Protein AF-A0A5S4ZR86-F1 (afdb_monomer_lite)

pLDDT: mean 73.94, std 14.86, range [38.34, 97.0]

Foldseek 3Di:
DDDDDDDDPPPCRVVVLVVCCVVVVHDRDPDDPVVLCVVVVNPDPVVCVPPPPSVDD

Sequence (57 aa):
MKIGLCGAQGTGKTTLARALARELGLPLIEEQVRLVAREMGIENPRALKGNPELGGQ

Radius of gyration: 12.47 Å; chains: 1; bounding box: 25×19×29 Å

Organism: NCBI:txid1121431

Structure (mmCIF, N/CA/C/O backbone):
data_AF-A0A5S4ZR86-F1
#
_entry.id   AF-A0A5S4ZR86-F1
#
loop_
_atom_site.group_PDB
_atom_site.id
_atom_site.type_symbol
_atom_site.label_atom_id
_atom_site.label_alt_id
_atom_site.label_comp_id
_atom_site.label_asym_id
_atom_site.label_entity_id
_atom_site.label_seq_id
_atom_site.pdbx_PDB_ins_code
_atom_site.Cartn_x
_atom_site.Cartn_y
_atom_site.Cartn_z
_atom_site.occupancy
_atom_site.B_iso_or_equiv
_atom_site.auth_seq_id
_atom_site.auth_comp_id
_atom_site.auth_asym_id
_atom_site.auth_atom_id
_atom_site.pdbx_PDB_model_num
ATOM 1 N N . MET A 1 1 ? -13.843 4.285 -6.173 1.00 67.44 1 MET A N 1
ATOM 2 C CA . MET A 1 1 ? -12.667 5.178 -6.045 1.00 67.44 1 MET A CA 1
ATOM 3 C C . MET A 1 1 ? -11.538 4.385 -5.393 1.00 67.44 1 MET A C 1
ATOM 5 O O . MET A 1 1 ? -11.830 3.673 -4.442 1.00 67.44 1 MET A O 1
ATOM 9 N N . LYS A 1 2 ? -1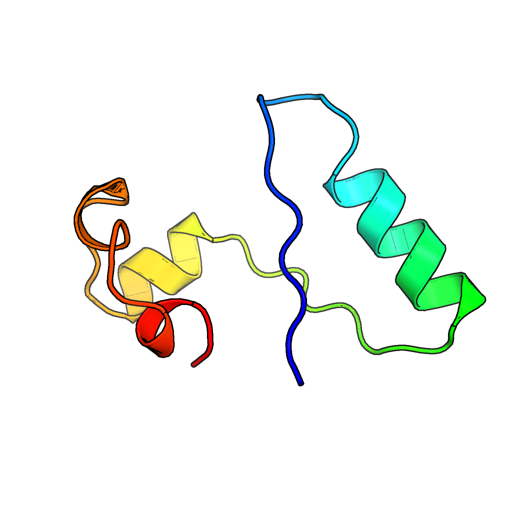0.301 4.441 -5.911 1.00 74.12 2 LYS A N 1
ATOM 10 C CA . LYS A 1 2 ? -9.119 3.735 -5.366 1.00 74.12 2 LYS A CA 1
ATOM 11 C C . LYS A 1 2 ? -8.004 4.759 -5.104 1.00 74.12 2 LYS A C 1
ATOM 13 O O . LYS A 1 2 ? -7.839 5.671 -5.910 1.00 74.12 2 LYS A O 1
ATOM 18 N N . ILE A 1 3 ? -7.284 4.641 -3.985 1.00 76.56 3 ILE A N 1
ATOM 19 C CA . ILE A 1 3 ? -6.239 5.592 -3.560 1.00 76.56 3 ILE A CA 1
ATOM 20 C C . ILE A 1 3 ? -4.930 4.828 -3.347 1.00 76.56 3 ILE A C 1
ATOM 22 O O . ILE A 1 3 ? -4.888 3.883 -2.563 1.00 76.56 3 ILE A O 1
ATOM 26 N N . GLY A 1 4 ? -3.865 5.243 -4.037 1.00 80.62 4 GLY A N 1
ATOM 27 C CA . GLY A 1 4 ? -2.527 4.663 -3.909 1.00 80.62 4 GLY A CA 1
ATOM 28 C C . GLY A 1 4 ? -1.571 5.579 -3.145 1.00 80.62 4 GLY A C 1
ATOM 29 O O . GLY A 1 4 ? -1.560 6.789 -3.362 1.00 80.62 4 GLY A O 1
ATOM 30 N N . LEU A 1 5 ? -0.736 5.003 -2.274 1.00 83.25 5 LEU A N 1
ATOM 31 C CA . LEU A 1 5 ? 0.333 5.721 -1.573 1.00 83.25 5 LEU A CA 1
ATOM 32 C C . LEU A 1 5 ? 1.690 5.423 -2.227 1.00 83.25 5 LEU A C 1
ATOM 34 O O . LEU A 1 5 ? 2.116 4.269 -2.292 1.00 83.25 5 LEU A O 1
ATOM 38 N N . CYS A 1 6 ? 2.404 6.461 -2.668 1.00 82.38 6 CYS A N 1
ATOM 39 C CA . CYS A 1 6 ? 3.695 6.348 -3.361 1.00 82.38 6 CYS A CA 1
ATOM 40 C C . CYS A 1 6 ? 4.823 7.069 -2.601 1.00 82.38 6 CYS A C 1
ATOM 42 O O . CYS A 1 6 ? 4.575 7.973 -1.810 1.00 82.38 6 CYS A O 1
ATOM 44 N N . GLY A 1 7 ? 6.077 6.642 -2.799 1.00 81.25 7 GLY A N 1
ATOM 45 C CA . GLY A 1 7 ? 7.253 7.207 -2.118 1.00 81.25 7 GLY A CA 1
ATOM 46 C C . GLY A 1 7 ? 8.380 6.191 -1.905 1.00 81.25 7 GLY A C 1
ATOM 47 O O . GLY A 1 7 ? 8.164 4.984 -2.049 1.00 81.25 7 GLY A O 1
ATOM 48 N N . ALA A 1 8 ? 9.572 6.667 -1.533 1.00 84.12 8 ALA A N 1
ATOM 49 C CA . ALA A 1 8 ? 10.773 5.842 -1.338 1.00 84.12 8 ALA A CA 1
ATOM 50 C C . ALA A 1 8 ? 10.569 4.695 -0.326 1.00 84.12 8 ALA A C 1
ATOM 52 O O . ALA A 1 8 ? 9.672 4.744 0.514 1.00 84.12 8 ALA A O 1
ATOM 53 N N . GLN A 1 9 ? 11.364 3.625 -0.403 1.00 84.62 9 GLN A N 1
ATOM 54 C CA . GLN A 1 9 ? 11.247 2.504 0.544 1.00 84.62 9 GLN A CA 1
ATOM 55 C C . GLN A 1 9 ? 11.450 2.993 1.991 1.00 84.62 9 GLN A C 1
ATOM 57 O O . GLN A 1 9 ? 12.247 3.891 2.232 1.00 84.62 9 GLN A O 1
ATOM 62 N N . GLY A 1 10 ? 10.690 2.447 2.946 1.00 86.06 10 GLY A N 1
ATOM 63 C CA . GLY A 1 10 ? 10.804 2.820 4.365 1.00 86.06 10 GLY A CA 1
ATOM 64 C C . GLY A 1 10 ? 10.104 4.119 4.799 1.00 86.06 10 GLY A C 1
ATOM 65 O O . GLY A 1 10 ? 10.072 4.401 5.987 1.00 86.06 10 GLY A O 1
ATOM 66 N N . THR A 1 11 ? 9.458 4.879 3.905 1.00 91.25 11 THR A N 1
ATOM 67 C CA . THR A 1 11 ? 8.784 6.155 4.260 1.00 91.25 11 THR A CA 1
ATOM 68 C C . THR A 1 11 ? 7.442 6.015 5.002 1.00 91.25 11 THR A C 1
ATOM 70 O O . THR A 1 11 ? 6.638 6.940 5.002 1.00 91.25 11 THR A O 1
ATOM 73 N N . GLY A 1 12 ? 7.129 4.847 5.569 1.00 90.19 12 GLY A N 1
ATOM 74 C CA . GLY A 1 12 ? 5.909 4.658 6.368 1.00 90.19 12 GLY A CA 1
ATOM 75 C C . GLY A 1 12 ? 4.580 4.579 5.598 1.00 90.19 12 GLY A C 1
ATOM 76 O O . GLY A 1 12 ? 3.531 4.606 6.227 1.00 90.19 12 GLY A O 1
ATOM 77 N N . LYS A 1 13 ? 4.576 4.427 4.263 1.00 92.62 13 LYS A N 1
ATOM 78 C CA . LYS A 1 13 ? 3.337 4.304 3.450 1.00 92.62 13 LYS A CA 1
ATOM 79 C C . LYS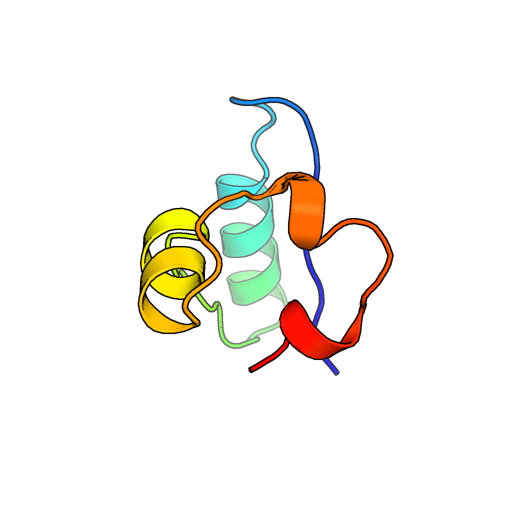 A 1 13 ? 2.390 3.219 3.961 1.00 92.62 13 LYS A C 1
ATOM 81 O O . LYS A 1 13 ? 1.202 3.461 4.119 1.00 92.62 13 LYS A O 1
ATOM 86 N N . THR A 1 14 ? 2.927 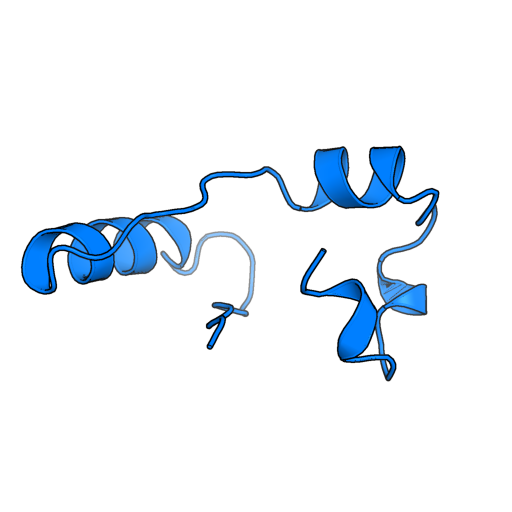2.038 4.260 1.00 89.12 14 THR A N 1
ATOM 87 C CA . THR A 1 14 ? 2.147 0.920 4.805 1.00 89.12 14 THR A CA 1
ATOM 88 C C . THR A 1 14 ? 1.568 1.261 6.178 1.00 89.12 14 THR A C 1
ATOM 90 O O . THR A 1 14 ? 0.433 0.903 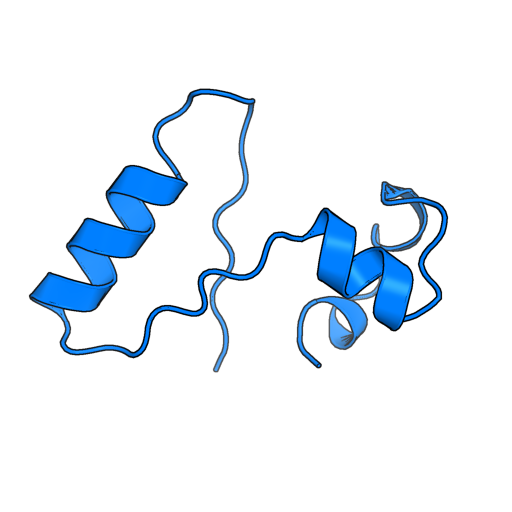6.472 1.00 89.12 14 THR A O 1
ATOM 93 N N . THR A 1 15 ? 2.324 1.980 7.009 1.00 93.12 15 THR A N 1
ATOM 94 C CA . THR A 1 15 ? 1.871 2.447 8.325 1.00 93.12 15 THR A CA 1
ATOM 95 C C . THR A 1 15 ? 0.728 3.451 8.186 1.00 93.12 15 THR A C 1
ATOM 97 O O . THR A 1 15 ? -0.303 3.290 8.833 1.00 93.12 15 THR A O 1
ATOM 100 N N . LEU A 1 16 ? 0.874 4.436 7.295 1.00 92.38 16 LEU A N 1
ATOM 101 C CA . LEU A 1 16 ? -0.154 5.439 7.023 1.00 92.38 16 LEU A CA 1
ATOM 102 C C . LEU A 1 16 ? -1.432 4.807 6.456 1.00 92.38 16 LEU A C 1
ATOM 104 O O . LEU A 1 16 ? -2.520 5.136 6.916 1.00 92.38 16 LEU A O 1
ATOM 108 N N . ALA A 1 17 ? -1.311 3.867 5.512 1.00 90.25 17 ALA A N 1
ATOM 109 C CA . ALA A 1 17 ? -2.462 3.161 4.948 1.00 90.25 17 ALA A CA 1
ATOM 110 C C . ALA A 1 17 ? -3.274 2.432 6.030 1.00 90.25 17 ALA A C 1
ATOM 112 O O . ALA A 1 17 ? -4.497 2.543 6.063 1.00 90.25 17 ALA A O 1
ATOM 113 N N . ARG A 1 18 ? -2.592 1.733 6.953 1.00 91.69 18 ARG A N 1
ATOM 114 C CA . ARG A 1 18 ? -3.234 1.046 8.087 1.00 91.69 18 ARG A CA 1
ATOM 115 C C . ARG A 1 18 ? -3.927 2.012 9.039 1.00 91.69 18 ARG A C 1
ATOM 117 O O . ARG A 1 18 ? -5.031 1.711 9.484 1.00 91.69 18 ARG A O 1
ATOM 124 N N . ALA A 1 19 ? -3.294 3.141 9.355 1.00 94.94 19 ALA A N 1
ATOM 125 C CA . ALA A 1 19 ? -3.885 4.151 10.227 1.00 94.94 19 ALA A CA 1
ATOM 126 C C . ALA A 1 19 ? -5.149 4.760 9.598 1.00 94.94 19 ALA A C 1
ATOM 128 O O . ALA A 1 19 ? -6.207 4.718 10.217 1.00 94.94 19 ALA A O 1
ATOM 129 N N . LEU A 1 20 ? -5.066 5.207 8.340 1.00 92.50 20 LEU A N 1
ATOM 130 C CA . LEU A 1 20 ? -6.194 5.798 7.611 1.00 92.50 20 LEU A CA 1
ATOM 131 C C . LEU A 1 20 ? -7.364 4.827 7.450 1.00 92.50 20 LEU A C 1
ATOM 133 O O . LEU A 1 20 ? -8.509 5.205 7.671 1.00 92.50 20 LEU A O 1
ATOM 137 N N . ALA A 1 21 ? -7.092 3.573 7.084 1.00 92.19 21 ALA A N 1
ATOM 138 C CA . ALA A 1 21 ? -8.136 2.566 6.934 1.00 92.19 21 ALA A CA 1
ATOM 139 C C . ALA A 1 21 ? -8.887 2.319 8.250 1.00 92.19 21 ALA A C 1
ATOM 141 O O . ALA A 1 21 ? -10.113 2.238 8.253 1.00 92.19 21 ALA A O 1
ATOM 142 N N . ARG A 1 22 ? -8.162 2.259 9.377 1.00 94.75 22 ARG A N 1
ATOM 143 C CA . ARG A 1 22 ? -8.767 2.115 10.709 1.00 94.75 22 ARG A CA 1
ATOM 144 C C . ARG A 1 22 ? -9.582 3.338 11.109 1.00 94.75 22 ARG A C 1
ATOM 146 O O . ARG A 1 22 ? -10.689 3.174 11.603 1.00 94.75 22 ARG A O 1
ATOM 153 N N . GLU A 1 23 ? -9.040 4.533 10.906 1.00 97.00 23 GLU A N 1
ATOM 154 C CA . GLU A 1 23 ? -9.683 5.787 11.308 1.00 97.00 23 GLU A CA 1
ATOM 155 C C . GLU A 1 23 ? -10.954 6.072 10.498 1.00 97.00 23 GLU A C 1
ATOM 157 O O . GLU A 1 23 ? -11.954 6.521 11.049 1.00 97.00 23 GLU A O 1
ATOM 162 N N . LEU A 1 24 ? -10.940 5.755 9.202 1.00 93.75 24 LEU A N 1
ATOM 163 C CA . LEU A 1 24 ? -12.047 6.029 8.283 1.00 93.75 24 LEU A CA 1
ATOM 164 C C . LEU A 1 24 ? -12.995 4.835 8.087 1.00 93.75 24 LEU A C 1
ATOM 166 O O . LEU A 1 24 ? -13.963 4.946 7.337 1.00 93.75 24 LEU A O 1
ATOM 170 N N . GLY A 1 25 ? -12.713 3.683 8.706 1.00 91.75 25 GLY A N 1
ATOM 171 C CA . GLY A 1 25 ? -13.484 2.451 8.507 1.00 91.75 25 GLY A CA 1
ATOM 172 C C . GLY A 1 25 ? -13.444 1.928 7.065 1.00 91.75 25 GLY A C 1
ATOM 173 O O . GLY A 1 25 ? -14.395 1.298 6.607 1.00 91.75 25 GLY A O 1
ATOM 174 N N . LEU A 1 26 ? -12.368 2.218 6.329 1.00 87.00 26 LEU A N 1
ATOM 175 C CA . LEU A 1 26 ? -12.222 1.839 4.925 1.00 87.00 26 LEU A CA 1
ATOM 176 C C . LEU A 1 26 ? -11.526 0.477 4.788 1.00 87.00 26 LEU A C 1
ATOM 178 O O . LEU A 1 26 ? -10.625 0.162 5.569 1.00 87.00 26 LEU A O 1
ATOM 182 N N . PRO A 1 27 ? -11.879 -0.327 3.769 1.00 80.62 27 PRO A N 1
ATOM 183 C CA . PRO A 1 27 ? -11.157 -1.556 3.476 1.00 80.62 27 PRO A CA 1
ATOM 184 C C . PRO A 1 27 ? -9.713 -1.241 3.069 1.00 80.62 27 PRO A C 1
ATOM 186 O O . PRO A 1 27 ? -9.464 -0.397 2.206 1.00 80.62 27 PRO A O 1
ATOM 189 N N . LEU A 1 28 ? -8.757 -1.946 3.675 1.00 82.94 28 LEU A N 1
ATOM 190 C CA . LEU A 1 28 ? -7.348 -1.864 3.311 1.00 82.94 28 LEU A CA 1
ATOM 191 C C . LEU A 1 28 ? -6.972 -3.042 2.417 1.00 82.94 28 LEU A C 1
ATOM 193 O O . LEU A 1 28 ? -7.026 -4.194 2.840 1.00 82.94 28 LEU A O 1
ATOM 197 N N . ILE A 1 29 ? -6.546 -2.740 1.196 1.00 77.88 29 ILE A N 1
ATOM 198 C CA . ILE A 1 29 ? -6.037 -3.739 0.258 1.00 77.88 29 ILE A CA 1
ATOM 199 C C . ILE A 1 29 ? -4.532 -3.879 0.509 1.00 77.88 29 ILE A C 1
ATOM 201 O O . ILE A 1 29 ? -3.732 -3.072 0.034 1.00 77.88 29 ILE A O 1
ATOM 205 N N . GLU A 1 30 ? -4.143 -4.872 1.310 1.00 68.56 30 GLU A N 1
ATOM 206 C CA . GLU A 1 30 ? -2.736 -5.200 1.582 1.00 68.56 30 GLU A CA 1
ATOM 207 C C . GLU A 1 30 ? -2.181 -6.189 0.560 1.00 68.56 30 GLU A C 1
ATOM 209 O O . GLU A 1 30 ? -1.692 -7.259 0.912 1.00 68.56 30 GLU A O 1
ATOM 214 N N . GLU A 1 31 ? -2.234 -5.845 -0.720 1.00 66.12 31 GLU A N 1
ATOM 215 C CA . GLU A 1 31 ? -1.563 -6.664 -1.721 1.00 66.12 31 GLU A CA 1
ATOM 216 C C . GLU A 1 31 ? -0.140 -6.171 -1.968 1.00 66.12 31 GLU A C 1
ATOM 218 O O . GLU A 1 31 ? 0.142 -4.976 -2.123 1.00 66.12 31 GLU A O 1
ATOM 223 N N . GLN A 1 32 ? 0.806 -7.111 -2.001 1.00 66.25 32 GLN A N 1
ATOM 224 C CA . GLN A 1 32 ? 2.141 -6.797 -2.475 1.00 66.25 32 GLN A CA 1
ATOM 225 C C . GLN A 1 32 ? 2.029 -6.461 -3.958 1.00 66.25 32 GLN A C 1
ATOM 227 O O . GLN A 1 32 ? 1.855 -7.354 -4.776 1.00 66.25 32 GLN A O 1
ATOM 232 N N . VAL A 1 33 ? 2.220 -5.188 -4.308 1.00 65.88 33 VAL A N 1
ATOM 233 C CA . VAL A 1 33 ? 2.217 -4.690 -5.699 1.00 65.88 33 VAL A CA 1
ATOM 234 C C . VAL A 1 33 ? 3.019 -5.586 -6.652 1.00 65.88 33 VAL A C 1
ATOM 236 O O . VAL A 1 33 ? 2.665 -5.724 -7.812 1.00 65.88 33 VAL A O 1
ATOM 239 N N . ARG A 1 34 ? 4.092 -6.228 -6.170 1.00 61.47 34 ARG A N 1
ATOM 240 C CA . ARG A 1 34 ? 4.898 -7.187 -6.944 1.00 61.47 34 ARG A CA 1
ATOM 241 C C . ARG A 1 34 ? 4.173 -8.489 -7.294 1.00 61.47 34 ARG A C 1
ATOM 243 O O . ARG A 1 34 ? 4.415 -9.015 -8.373 1.00 61.47 34 ARG A O 1
ATOM 250 N N . LEU A 1 35 ? 3.355 -9.019 -6.390 1.00 65.25 35 LEU A N 1
ATOM 251 C CA . LEU A 1 35 ? 2.594 -10.247 -6.616 1.00 65.25 35 LEU A CA 1
ATOM 252 C C . LEU A 1 35 ? 1.469 -9.982 -7.621 1.00 65.25 35 LEU A C 1
ATOM 254 O O . LEU A 1 35 ? 1.384 -10.667 -8.631 1.00 65.25 35 LEU A O 1
ATOM 258 N N . VAL A 1 36 ? 0.730 -8.892 -7.412 1.00 67.81 36 VAL A N 1
ATOM 259 C CA . VAL A 1 36 ? -0.340 -8.430 -8.309 1.00 67.81 36 VAL A CA 1
ATOM 260 C C . VAL A 1 36 ? 0.199 -8.097 -9.693 1.00 67.81 36 VAL A C 1
ATOM 262 O O . VAL A 1 36 ? -0.349 -8.532 -10.697 1.00 67.81 36 VAL A O 1
ATOM 265 N N . ALA A 1 37 ? 1.325 -7.378 -9.770 1.00 64.94 37 ALA A N 1
ATOM 266 C CA . ALA A 1 37 ? 1.9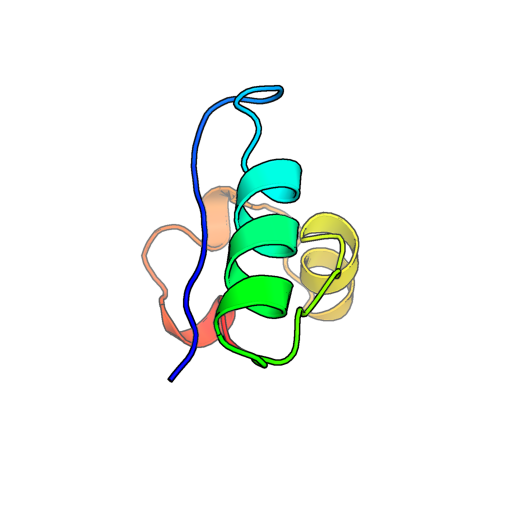73 -7.087 -11.045 1.00 64.94 37 ALA A CA 1
ATOM 267 C C . ALA A 1 37 ? 2.314 -8.380 -11.795 1.00 64.94 37 ALA A C 1
ATOM 269 O O . ALA A 1 37 ? 2.076 -8.470 -12.993 1.00 64.94 37 ALA A O 1
ATOM 270 N N . ARG A 1 38 ? 2.811 -9.404 -11.096 1.00 67.88 38 ARG A N 1
ATOM 271 C CA . ARG A 1 38 ? 3.109 -10.701 -11.707 1.00 67.88 38 ARG A CA 1
ATOM 272 C C . ARG A 1 38 ? 1.846 -11.415 -12.195 1.00 67.88 38 ARG A C 1
ATOM 274 O O . ARG A 1 38 ? 1.865 -11.945 -13.301 1.00 67.88 38 ARG A O 1
ATOM 281 N N . GLU A 1 39 ? 0.776 -11.429 -11.406 1.00 68.88 39 GLU A N 1
ATOM 282 C CA . GLU A 1 39 ? -0.507 -12.043 -11.788 1.00 68.88 39 GLU A CA 1
ATOM 283 C C . GLU A 1 39 ? -1.168 -11.324 -12.970 1.00 68.88 39 GLU A C 1
ATOM 285 O O . GLU A 1 39 ? -1.750 -11.970 -13.836 1.00 68.88 39 GLU A O 1
ATOM 290 N N . MET A 1 40 ? -0.981 -10.008 -13.077 1.00 66.25 40 MET A N 1
ATOM 291 C CA . MET A 1 40 ? -1.435 -9.203 -14.212 1.00 66.25 40 MET A CA 1
ATOM 292 C C . MET A 1 40 ? -0.502 -9.254 -15.438 1.00 66.25 40 MET A C 1
ATOM 294 O O . MET A 1 40 ? -0.702 -8.506 -16.394 1.00 66.25 40 MET A O 1
ATOM 298 N N . GLY A 1 41 ? 0.539 -10.098 -15.434 1.00 68.12 41 GLY A N 1
ATOM 299 C CA . GLY A 1 41 ? 1.496 -10.201 -16.548 1.00 68.12 41 GLY A CA 1
ATOM 300 C C . GLY A 1 41 ? 2.408 -8.976 -16.709 1.00 68.12 41 GLY A C 1
ATOM 301 O O . GLY A 1 41 ? 3.008 -8.760 -17.760 1.00 68.12 41 GLY A O 1
ATOM 302 N N . ILE A 1 42 ? 2.527 -8.151 -15.671 1.00 66.44 42 ILE A N 1
ATOM 303 C CA . ILE A 1 42 ? 3.328 -6.928 -15.643 1.00 66.44 42 ILE A CA 1
ATOM 304 C C . ILE A 1 42 ? 4.730 -7.276 -15.148 1.00 66.44 42 ILE A C 1
ATOM 306 O O . ILE A 1 42 ? 5.072 -7.150 -13.971 1.00 66.44 42 ILE A O 1
ATOM 310 N N . GLU A 1 43 ? 5.569 -7.709 -16.084 1.00 63.81 43 GLU A N 1
ATOM 311 C CA . GLU A 1 43 ? 6.951 -8.125 -15.815 1.00 63.81 43 GLU A CA 1
ATOM 312 C C . GLU A 1 43 ? 7.865 -6.960 -15.396 1.00 63.81 43 GLU A C 1
ATOM 314 O O . GLU A 1 43 ? 8.878 -7.158 -14.722 1.00 63.81 43 GLU A O 1
ATOM 319 N N . ASN A 1 44 ? 7.506 -5.721 -15.760 1.00 62.34 44 ASN A N 1
ATOM 320 C CA . ASN A 1 44 ? 8.291 -4.529 -15.458 1.00 62.34 44 ASN A CA 1
ATOM 321 C C . ASN A 1 44 ? 7.426 -3.416 -14.838 1.00 62.34 44 ASN A C 1
ATOM 323 O O . ASN A 1 44 ? 6.584 -2.842 -15.529 1.00 62.34 44 ASN A O 1
ATOM 327 N N . PRO A 1 45 ? 7.690 -2.993 -13.587 1.00 58.34 45 PRO A N 1
ATOM 328 C CA . PRO A 1 45 ? 6.983 -1.883 -12.945 1.00 58.34 45 PRO A CA 1
ATOM 329 C C . PRO A 1 45 ? 7.086 -0.547 -13.697 1.00 58.34 45 PRO A C 1
ATOM 331 O O . PRO A 1 45 ? 6.275 0.346 -13.474 1.00 58.34 45 PRO A O 1
ATOM 334 N N . ARG A 1 46 ? 8.073 -0.374 -14.590 1.00 59.69 46 ARG A N 1
ATOM 335 C CA . ARG A 1 46 ? 8.166 0.808 -15.464 1.00 59.69 46 ARG A CA 1
ATOM 336 C C . ARG A 1 46 ? 7.104 0.816 -16.565 1.00 59.69 46 ARG A C 1
ATOM 338 O O . ARG A 1 46 ? 6.769 1.901 -17.024 1.00 59.69 46 ARG A O 1
ATOM 345 N N . ALA A 1 47 ? 6.554 -0.340 -16.943 1.00 57.88 47 ALA A N 1
ATOM 346 C CA . ALA A 1 47 ? 5.463 -0.443 -17.916 1.00 57.88 47 ALA A CA 1
ATOM 347 C C . ALA A 1 47 ? 4.130 0.109 -17.373 1.00 57.88 47 ALA A C 1
ATOM 349 O O . ALA A 1 47 ? 3.260 0.490 -18.145 1.00 57.88 47 ALA A O 1
ATOM 350 N N . LEU A 1 48 ? 3.999 0.233 -16.046 1.00 59.88 48 LEU A N 1
ATOM 351 C CA . LEU A 1 48 ? 2.859 0.881 -15.382 1.00 59.88 48 LEU A CA 1
ATOM 352 C C . LEU A 1 48 ? 2.885 2.412 -15.505 1.00 59.88 48 LEU A C 1
ATOM 354 O O . LEU A 1 48 ? 1.895 3.087 -15.216 1.00 59.88 48 LEU A O 1
ATOM 358 N N . LYS A 1 49 ? 4.029 2.996 -15.886 1.00 51.09 49 LYS A N 1
ATOM 359 C CA . LYS A 1 49 ? 4.198 4.447 -15.932 1.00 51.09 49 LYS A CA 1
ATOM 360 C C . LYS A 1 49 ? 3.452 5.004 -17.147 1.00 51.09 49 LYS A C 1
ATOM 362 O O . LYS A 1 49 ? 3.950 4.934 -18.263 1.00 51.09 49 LYS A O 1
ATOM 367 N N . GLY A 1 50 ? 2.277 5.584 -16.905 1.00 56.50 50 GLY A N 1
ATOM 368 C CA . GLY A 1 50 ? 1.450 6.225 -17.934 1.00 56.50 50 GLY A CA 1
ATOM 369 C C . GLY A 1 50 ? 0.129 5.518 -18.236 1.00 56.50 50 GLY A C 1
ATOM 370 O O . GLY A 1 50 ? -0.626 6.033 -19.050 1.00 56.50 50 GLY A O 1
ATOM 371 N N . ASN A 1 51 ? -0.179 4.396 -17.571 1.00 56.22 51 ASN A N 1
ATOM 372 C CA . ASN A 1 51 ? -1.455 3.702 -17.740 1.00 56.22 51 ASN A CA 1
ATOM 373 C C . ASN A 1 51 ? -2.205 3.569 -16.394 1.00 56.22 51 ASN A C 1
ATOM 375 O O . ASN A 1 51 ? -1.942 2.632 -15.635 1.00 56.22 51 ASN A O 1
ATOM 379 N N . PRO A 1 52 ? -3.108 4.516 -16.064 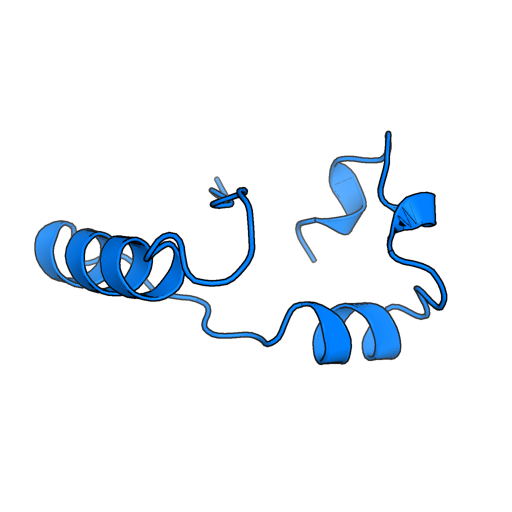1.00 57.91 52 PRO A N 1
ATOM 380 C CA . PRO A 1 52 ? -3.834 4.550 -14.790 1.00 57.91 52 PRO A CA 1
ATOM 381 C C . PRO A 1 52 ? -4.736 3.331 -14.555 1.00 57.91 52 PRO A C 1
ATOM 383 O O . PRO A 1 52 ? -5.052 3.019 -13.409 1.00 57.91 52 PRO A O 1
ATOM 386 N N . GLU A 1 53 ? -5.147 2.645 -15.623 1.00 57.97 53 GLU A N 1
ATOM 387 C CA . GLU A 1 53 ? -6.132 1.558 -15.570 1.00 57.97 53 GLU A CA 1
ATOM 388 C C . GLU A 1 53 ? -5.557 0.257 -14.988 1.00 57.97 53 GLU A C 1
ATOM 390 O O . GLU A 1 53 ? -6.280 -0.523 -14.373 1.00 57.97 53 GLU A O 1
ATOM 395 N N . LEU A 1 54 ? -4.237 0.065 -15.086 1.00 56.31 54 LEU A N 1
ATOM 396 C CA . LEU A 1 54 ? -3.531 -1.103 -14.541 1.00 56.31 54 LEU A CA 1
ATOM 397 C C . LEU A 1 54 ? -3.274 -1.009 -13.028 1.00 56.31 54 LEU A C 1
ATOM 399 O O . LEU A 1 54 ? -2.942 -2.003 -12.392 1.00 56.31 54 LEU A O 1
ATOM 403 N N . GLY A 1 55 ? -3.424 0.175 -12.424 1.00 49.91 55 GLY A N 1
ATOM 404 C CA . GLY A 1 55 ? -3.294 0.365 -10.973 1.00 49.91 55 GLY A CA 1
ATOM 405 C C . GLY A 1 55 ? -4.545 -0.028 -10.181 1.00 49.91 55 GLY A C 1
ATOM 406 O O . GLY A 1 55 ? -4.605 0.219 -8.977 1.00 49.91 55 GLY A O 1
ATOM 407 N N . GLY A 1 56 ? -5.568 -0.563 -10.854 1.00 48.22 56 GLY A N 1
ATOM 408 C CA . GLY A 1 56 ? -6.907 -0.688 -10.302 1.00 48.22 56 GLY A CA 1
ATOM 409 C C . GLY A 1 56 ? -7.715 -1.884 -10.785 1.00 48.22 56 GLY A C 1
ATOM 410 O O . GLY A 1 56 ? -8.940 -1.771 -10.750 1.00 48.22 56 GLY A O 1
ATOM 411 N N . GLN A 1 57 ? -7.103 -3.009 -11.148 1.00 38.34 57 GLN A N 1
ATOM 412 C CA . GLN A 1 57 ? -7.807 -4.298 -11.171 1.00 38.34 57 GLN A CA 1
ATOM 413 C C . GLN A 1 57 ? -7.377 -5.129 -9.974 1.00 38.34 57 GLN A C 1
ATOM 415 O O . GLN A 1 57 ? -6.156 -5.183 -9.730 1.00 38.34 57 GLN A O 1
#

InterPro domains:
  IPR027417 P-loop containing nucleoside triphosphate hydrolase [G3DSA:3.40.50.300] (1-53)
  IPR027417 P-loop containing nucleoside triphosphate hydrolase [SSF52540] (1-46)
  IPR038727 NadR/Ttd14, AAA domain [PF13521] (2-47)

Secondary structure (DSSP, 8-state):
-------STTSSHHHHHHHHHHHHTPPP----HHHHHHHTT---GGGGTT-GGGG--